Protein 3NAR (pdb70)

CATH classification: 1.10.10.60

B-factor: mean 32.6, std 14.64, range [8.31, 108.7]

InterPro domains:
  IPR001356 Homeodomain [PF00046] (299-339)
  IPR001356 Homeodomain [PF00046] (468-520)
  IPR001356 Homeodomain [PF00046] (576-620)
  IPR001356 Homeodomain [PF00046] (668-717)
  IPR001356 Homeodomain [PS50071] (299-342)
  IPR001356 Homeodomain [PS50071] (468-522)
  IPR001356 Homeodomain [PS50071] (576-626)
  IPR001356 Homeodomain [PS50071] (668-718)
  IPR001356 Homeodomain [SM00389] (284-346)
  IPR001356 Homeodomain [SM00389] (464-526)
  IPR001356 Homeodomain [SM00389] (569-630)
  IPR001356 Homeodomain [SM00389] (660-722)
  IPR001356 Homeodomain [SM00389] (777-832)
  IPR001356 Homeodomain [cd00086] (299-343)
  IPR001356 Homeodomain [cd00086] (468-523)
  IPR001356 Homeodomain [c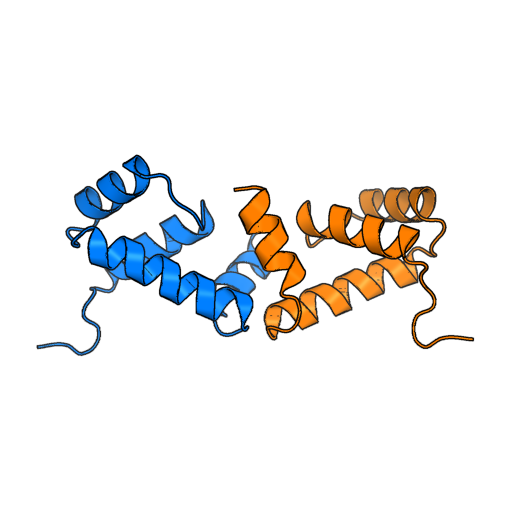d00086] (575-616)
  IPR001356 Homeodomain [cd00086] (665-717)
  IPR001356 Homeodomain [cd00086] (782-825)
  IPR009057 Homedomain-like superfamily [SSF46689] (298-350)
  IPR009057 Homedomain-like superfamily [SSF46689] (466-533)

Organism: Homo sapiens (NCBI:txid9606)

Secondary structure (DSSP, 8-state):
--SSSS-HHHHHHHHHHHHH-SS--HHHHHHHHHH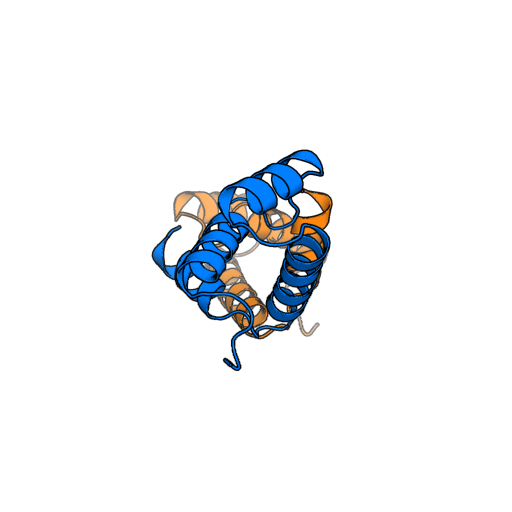H---HHHHHHHHHHHHHHHTTT--HHHHHHHHHH-/--S--S-HHHHHHHHHHHHH-SS--HHHHHHHHHHH---HHHHHHHHHHHHHHHHTT--HHHHHHHHHT-

Sequence (140 aa):
GKICKKTPEQLHMLKSAFVRTQWPSPEEYDKLAKESGLARTDIVSWFGDTRYAWKNGNLKWYYYYQSANSGKICKKTPEQLHMLKSAFVRTQWPSPEEYDKLAKESGLARTDIVSWFGDTRYAWKNGNLKWYYYYQSANS

Foldseek 3Di:
DDPPPADPVLVVLLVVVCLVDLDDDPVRLVVSCVVRVDDSVVSVVVSVVQVVCVVVVNNVVNVVVVVPPD/DDPDPADPVLVVLLLVVCLVDLDDDPVVLVVSCVVRVDDSVVSVVVSVVQVVCVVVVNNVVSVVVVVVVD

Structure (mmCIF, N/CA/C/O backbone):
data_3NAR
#
_entry.id   3NAR
#
_cell.length_a   64.900
_cell.length_b   48.800
_cell.length_c   49.320
_cell.angle_alpha   90.00
_cell.angle_beta   104.02
_cell.angle_gamma   90.00
#
_symmetry.space_group_name_H-M   'C 1 2 1'
#
loop_
_entity.id
_entity.type
_entity.pdbx_description
1 polymer 'Zinc fingers and homeoboxes protein 1'
2 non-polymer 'SULFATE ION'
3 water water
#
loop_
_atom_site.group_PDB
_atom_site.id
_atom_site.type_symbol
_atom_site.label_atom_id
_atom_site.label_alt_id
_atom_site.label_comp_id
_atom_site.label_asym_id
_atom_site.label_entity_id
_atom_site.label_seq_id
_atom_site.pdbx_PDB_ins_code
_atom_site.Cartn_x
_atom_site.Cartn_y
_atom_site.Cartn_z
_atom_site.occupancy
_atom_site.B_iso_or_equiv
_atom_site.auth_seq_id
_atom_site.auth_comp_id
_atom_site.auth_asym_id
_atom_site.auth_atom_id
_atom_site.pdbx_PDB_model_num
ATOM 1 N N . GLY A 1 27 ? 19.631 -12.385 34.681 1.00 66.07 662 GLY A N 1
ATOM 2 C CA . GLY A 1 27 ? 19.200 -13.728 34.197 1.00 68.50 662 GLY A CA 1
ATOM 3 C C . GLY A 1 27 ? 17.694 -13.817 34.009 1.00 69.99 662 GLY A C 1
ATOM 4 O O . GLY A 1 27 ? 16.997 -14.399 34.840 1.00 70.42 662 GLY A O 1
ATOM 5 N N . LYS A 1 28 ? 17.199 -13.245 32.908 1.00 66.05 663 LYS A N 1
ATOM 6 C CA . LYS A 1 28 ? 15.763 -13.230 32.593 1.00 64.48 663 LYS A CA 1
ATOM 7 C C . LYS A 1 28 ? 15.511 -13.651 31.145 1.00 58.06 663 LYS A C 1
ATOM 8 O O . LYS A 1 28 ? 16.359 -13.443 30.276 1.00 57.41 663 LYS A O 1
ATOM 14 N N . ILE A 1 29 ? 14.340 -14.238 30.894 1.00 57.55 664 ILE A N 1
ATOM 15 C CA . ILE A 1 29 ? 13.927 -14.600 29.531 1.00 56.92 664 ILE A CA 1
ATOM 16 C C . ILE A 1 29 ? 13.613 -13.356 28.721 1.00 53.03 664 ILE A C 1
ATOM 17 O O . ILE A 1 29 ? 14.130 -13.183 27.620 1.00 52.99 664 ILE A O 1
ATOM 22 N N . CYS A 1 30 ? 12.753 -12.501 29.269 1.00 56.14 665 CYS A N 1
ATOM 23 C CA . CYS A 1 30 ? 12.355 -11.267 28.593 1.00 60.64 665 CYS A CA 1
ATOM 24 C C . CYS A 1 30 ? 13.524 -10.271 28.607 1.00 56.10 665 CYS A C 1
ATOM 25 O O . CYS A 1 30 ? 13.660 -9.471 29.531 1.00 51.32 665 CYS A O 1
ATOM 28 N N . LYS A 1 31 ? 14.378 -10.357 27.586 1.00 54.17 666 LYS A N 1
ATOM 29 C CA . LYS A 1 31 ? 15.551 -9.476 27.444 1.00 54.56 666 LYS A CA 1
ATOM 30 C C . LYS A 1 31 ? 15.274 -8.018 27.834 1.00 52.64 666 LYS A C 1
ATOM 31 O O . LYS A 1 31 ? 16.066 -7.405 28.556 1.00 46.45 666 LYS A O 1
ATOM 37 N N . LYS A 1 32 ? 14.150 -7.480 27.360 1.00 45.59 667 LYS A N 1
ATOM 38 C CA . LYS A 1 32 ? 13.748 -6.099 27.654 1.00 43.65 667 LYS A CA 1
ATOM 39 C C . LYS A 1 32 ? 12.876 -6.046 28.914 1.00 38.48 667 LYS A C 1
ATOM 40 O O . LYS A 1 32 ? 12.046 -6.927 29.129 1.00 37.61 667 LYS A O 1
ATOM 46 N N . THR A 1 33 ? 13.059 -5.007 29.734 1.00 36.05 668 THR A N 1
ATOM 47 C CA . THR A 1 33 ? 12.278 -4.839 30.971 1.00 32.46 668 THR A CA 1
ATOM 48 C C . THR A 1 33 ? 10.825 -4.422 30.673 1.00 29.01 668 THR A C 1
ATOM 49 O O . THR A 1 33 ? 10.543 -3.874 29.615 1.00 25.59 668 THR A O 1
ATOM 53 N N . PRO A 1 34 ? 9.898 -4.673 31.614 1.00 30.88 669 PRO A N 1
ATOM 54 C CA . PRO A 1 34 ? 8.507 -4.225 31.451 1.00 30.45 669 PRO A CA 1
ATOM 55 C C . PRO A 1 34 ? 8.373 -2.746 31.077 1.00 29.66 669 PRO A C 1
ATOM 56 O O . PRO A 1 34 ? 7.579 -2.397 30.201 1.00 28.73 669 PRO A O 1
ATOM 60 N N . GLU A 1 35 ? 9.154 -1.896 31.734 1.00 26.94 670 GLU A N 1
ATOM 61 C CA . GLU A 1 35 ? 9.127 -0.464 31.465 1.00 26.23 670 GLU A CA 1
ATOM 62 C C . GLU A 1 35 ? 9.649 -0.161 30.061 1.00 26.12 670 GLU A C 1
ATOM 63 O O . GLU A 1 35 ? 9.095 0.682 29.355 1.00 22.44 670 GLU A O 1
ATOM 69 N N . GLN A 1 36 ? 10.717 -0.848 29.666 1.00 30.20 671 GLN A N 1
ATOM 70 C CA . GLN A 1 36 ? 11.244 -0.717 28.313 1.00 31.53 671 GLN A CA 1
ATOM 71 C C . GLN A 1 36 ? 10.206 -1.168 27.294 1.00 31.27 671 GLN A C 1
ATOM 72 O O . GLN A 1 36 ? 9.955 -0.475 26.319 1.00 30.64 671 GLN A O 1
ATOM 78 N N . LEU A 1 37 ? 9.584 -2.316 27.549 1.00 35.06 672 LEU A N 1
ATOM 79 C CA . LEU A 1 37 ? 8.583 -2.875 26.641 1.00 32.85 672 LEU A CA 1
ATOM 80 C C . LEU A 1 37 ? 7.379 -1.941 26.539 1.00 30.26 672 LEU A C 1
ATOM 81 O O . LEU A 1 37 ? 6.899 -1.642 25.451 1.00 30.49 672 LEU A O 1
ATOM 86 N N . HIS A 1 38 ? 6.913 -1.460 27.681 1.00 32.07 673 HIS A N 1
ATOM 87 C CA . HIS A 1 38 ? 5.781 -0.547 27.718 1.00 33.69 673 HIS A CA 1
ATOM 88 C C . HIS A 1 38 ? 6.036 0.739 26.912 1.00 33.70 673 HIS A C 1
ATOM 89 O O . HIS A 1 38 ? 5.103 1.332 26.358 1.00 33.36 673 HIS A O 1
ATOM 96 N N . MET A 1 39 ? 7.293 1.162 26.845 1.00 29.99 674 MET A N 1
ATOM 97 C CA . MET A 1 39 ? 7.660 2.333 26.058 1.00 29.89 674 MET A CA 1
ATOM 98 C C . MET A 1 39 ? 7.563 2.057 24.548 1.00 30.42 674 MET A C 1
ATOM 99 O O . MET A 1 39 ? 7.020 2.872 23.787 1.00 30.04 674 MET A O 1
ATOM 104 N N . LEU A 1 40 ? 8.086 0.909 24.127 1.00 24.57 675 LEU A N 1
ATOM 105 C CA . LEU A 1 40 ? 8.040 0.503 22.726 1.00 24.14 675 LEU A CA 1
ATOM 106 C C . LEU A 1 40 ? 6.601 0.365 22.222 1.00 21.51 675 LEU A C 1
ATOM 107 O O . LEU A 1 40 ? 6.300 0.749 21.103 1.00 29.13 675 LEU A O 1
ATOM 112 N N . LYS A 1 41 ? 5.720 -0.182 23.051 1.00 24.37 676 LYS A N 1
ATOM 113 C CA . LYS A 1 41 ? 4.313 -0.326 22.686 1.00 27.36 676 LYS A CA 1
ATOM 114 C C . LYS A 1 41 ? 3.639 1.034 22.507 1.00 30.21 676 LYS A C 1
ATOM 115 O O . LYS A 1 41 ? 2.851 1.224 21.579 1.00 31.66 676 LYS A O 1
ATOM 121 N N . SER A 1 42 ? 3.946 1.968 23.405 1.00 33.80 677 SER A N 1
ATOM 122 C CA . SER A 1 42 ? 3.424 3.329 23.319 1.00 36.53 677 SER A CA 1
ATOM 123 C C . SER A 1 42 ? 4.009 4.071 22.128 1.00 36.12 677 SER A C 1
ATOM 124 O O . SER A 1 42 ? 3.346 4.915 21.535 1.00 45.02 677 SER A O 1
ATOM 127 N N . ALA A 1 43 ? 5.255 3.768 21.786 1.00 29.18 678 ALA A N 1
ATOM 128 C CA . ALA A 1 43 ? 5.861 4.333 20.594 1.00 30.12 678 ALA A CA 1
ATOM 129 C C . ALA A 1 43 ? 5.220 3.730 19.337 1.00 29.51 678 ALA A C 1
ATOM 130 O O . ALA A 1 43 ? 4.940 4.449 18.367 1.00 25.87 678 ALA A O 1
ATOM 132 N N . PHE A 1 44 ? 4.972 2.420 19.366 1.00 23.73 679 PHE A N 1
ATOM 133 C CA . PHE A 1 44 ? 4.375 1.723 18.225 1.00 25.44 679 PHE A CA 1
ATOM 134 C C . PHE A 1 44 ? 3.017 2.282 17.819 1.00 28.37 679 PHE A C 1
ATOM 135 O O . PHE A 1 44 ? 2.716 2.374 16.628 1.00 33.49 679 PHE A O 1
ATOM 143 N N . VAL A 1 45 ? 2.200 2.640 18.804 1.00 32.29 680 VAL A N 1
ATOM 144 C CA . VAL A 1 45 ? 0.832 3.093 18.541 1.00 34.63 680 VAL A CA 1
ATOM 145 C C . VAL A 1 45 ? 0.772 4.468 17.873 1.00 36.79 680 VAL A C 1
ATOM 146 O O . VAL A 1 45 ? -0.180 4.759 17.147 1.00 40.06 680 VAL A O 1
ATOM 150 N N . ARG A 1 46 ? 1.776 5.304 18.121 1.00 34.65 681 ARG A N 1
ATOM 151 C CA . ARG A 1 46 ? 1.865 6.614 17.471 1.00 41.01 681 ARG A CA 1
ATOM 152 C C . ARG A 1 46 ? 2.353 6.496 16.034 1.00 36.55 681 ARG A C 1
ATOM 153 O O . ARG A 1 46 ? 1.774 7.096 15.130 1.00 41.07 681 ARG A O 1
ATOM 161 N N . THR A 1 47 ? 3.435 5.742 15.842 1.00 36.59 682 THR A N 1
ATOM 162 C CA . THR A 1 47 ? 3.961 5.438 14.509 1.00 32.65 682 THR A CA 1
ATOM 163 C C . THR A 1 47 ? 4.546 4.033 14.486 1.00 24.79 682 THR A C 1
ATOM 164 O O . THR A 1 47 ? 5.261 3.640 15.408 1.00 19.72 682 THR A O 1
ATOM 168 N N . GLN A 1 48 ? 4.235 3.286 13.428 1.00 24.00 683 GLN A N 1
ATOM 169 C CA . GLN A 1 48 ? 4.759 1.929 13.250 1.00 22.54 683 GLN A CA 1
ATOM 170 C C . GLN A 1 48 ? 6.005 1.924 12.370 1.00 20.64 683 GLN A C 1
ATOM 171 O O . GLN A 1 48 ? 6.690 0.915 12.289 1.00 22.36 683 GLN A O 1
ATOM 177 N N . TRP A 1 49 ? 6.315 3.060 11.747 1.00 24.98 684 TRP A N 1
ATOM 178 C CA . TRP A 1 49 ? 7.561 3.237 11.000 1.00 20.96 684 TRP A CA 1
ATOM 179 C C . TRP A 1 49 ? 8.290 4.495 11.469 1.00 22.48 684 TRP A C 1
ATOM 180 O O . TRP A 1 49 ? 8.263 5.526 10.780 1.00 27.12 684 TRP A O 1
ATOM 191 N N . PRO A 1 50 ? 8.946 4.420 12.641 1.00 19.57 685 PRO A N 1
ATOM 192 C CA . PRO A 1 50 ? 9.643 5.575 13.212 1.00 21.30 685 PRO A CA 1
ATOM 193 C C . PRO A 1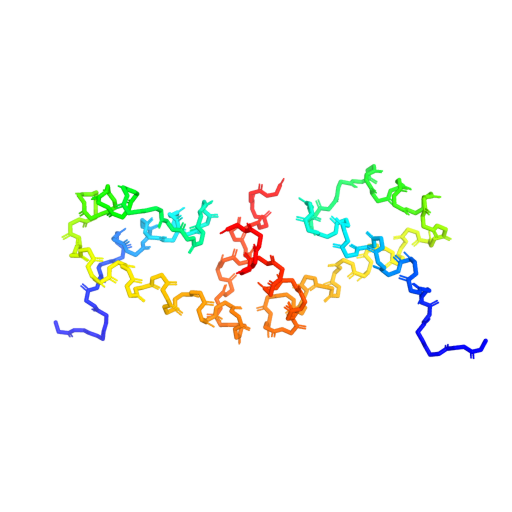 50 ? 10.743 6.117 12.313 1.00 21.96 685 PRO A C 1
ATOM 194 O O . PRO A 1 50 ? 11.409 5.352 11.617 1.00 20.72 685 PRO A O 1
ATOM 198 N N . SER A 1 51 ? 10.939 7.431 12.348 1.00 26.75 686 SER A N 1
ATOM 199 C CA . SER A 1 51 ? 11.996 8.069 11.572 1.00 26.75 686 SER A CA 1
ATOM 200 C C . SER A 1 51 ? 13.363 7.724 12.159 1.00 31.30 686 SER A C 1
ATOM 201 O O . SER A 1 51 ? 13.454 7.319 13.325 1.00 34.33 686 SER A O 1
ATOM 204 N N . PRO A 1 52 ? 14.434 7.885 11.360 1.00 32.35 687 PRO A N 1
ATOM 205 C CA . PRO A 1 52 ? 15.794 7.695 11.873 1.00 33.71 687 PRO A CA 1
ATOM 206 C C . PRO A 1 52 ? 16.063 8.388 13.212 1.00 31.75 687 PRO A C 1
ATOM 207 O O . PRO A 1 52 ? 16.682 7.795 14.091 1.00 35.71 687 PRO A O 1
ATOM 211 N N . GLU A 1 53 ? 15.590 9.622 13.363 1.00 34.71 688 GLU A N 1
ATOM 212 C CA . GLU A 1 53 ? 15.768 10.377 14.606 1.00 36.70 688 GLU A CA 1
ATOM 213 C C . GLU A 1 53 ? 14.912 9.845 15.760 1.00 33.32 688 GLU A C 1
ATOM 214 O O . GLU A 1 53 ? 15.347 9.858 16.911 1.00 36.18 688 GLU A O 1
ATOM 220 N N . GLU A 1 54 ? 13.700 9.390 15.451 1.00 32.17 689 GLU A N 1
ATOM 221 C CA . GLU A 1 54 ? 12.795 8.836 16.460 1.00 28.12 689 GLU A CA 1
ATOM 222 C C . GLU A 1 54 ? 13.338 7.556 17.076 1.00 26.29 689 GLU A C 1
ATOM 223 O O . GLU A 1 54 ? 13.115 7.293 18.259 1.00 27.83 689 GLU A O 1
ATOM 229 N N . TYR A 1 55 ? 14.061 6.766 16.287 1.00 29.72 690 TYR A N 1
ATOM 230 C CA . TYR A 1 55 ? 14.735 5.575 16.814 1.00 25.85 690 TYR A CA 1
ATOM 231 C C . TYR A 1 55 ? 15.850 5.964 17.782 1.00 32.45 690 TYR A C 1
ATOM 232 O O . TYR A 1 55 ? 16.018 5.317 18.821 1.00 33.44 690 TYR A O 1
ATOM 241 N N . ASP A 1 56 ? 16.610 7.009 17.439 1.00 30.12 691 ASP A N 1
ATOM 242 C CA . ASP A 1 56 ? 17.658 7.515 18.329 1.00 33.30 691 ASP A CA 1
ATOM 243 C C . ASP A 1 56 ? 17.057 7.918 19.682 1.00 33.98 691 ASP A C 1
ATOM 244 O O . ASP A 1 56 ? 17.583 7.549 20.732 1.00 26.51 691 ASP A O 1
ATOM 249 N N . LYS A 1 57 ? 15.951 8.662 19.645 1.00 37.57 692 LYS A N 1
ATOM 250 C CA . LYS A 1 57 ? 15.280 9.120 20.861 1.00 43.02 692 LYS A CA 1
ATOM 251 C C . LYS A 1 57 ? 14.793 7.944 21.709 1.00 41.14 692 LYS A C 1
ATOM 252 O O . LYS A 1 57 ? 14.971 7.934 22.930 1.00 38.90 692 LYS A O 1
ATOM 258 N N . LEU A 1 58 ? 14.172 6.962 21.061 1.00 41.92 693 LEU A N 1
ATOM 259 C CA . LEU A 1 58 ? 13.678 5.777 21.767 1.00 32.94 693 LEU A CA 1
ATOM 260 C C . LEU A 1 58 ? 14.815 5.022 22.443 1.00 32.74 693 LEU A C 1
ATOM 261 O O . LEU A 1 58 ? 14.668 4.574 23.579 1.00 35.85 693 LEU A O 1
ATOM 266 N N . ALA A 1 59 ? 15.947 4.893 21.752 1.00 35.99 694 ALA A N 1
ATOM 267 C CA . ALA A 1 59 ? 17.155 4.309 22.348 1.00 35.81 694 ALA A CA 1
ATOM 268 C C . ALA A 1 59 ? 17.575 5.091 23.590 1.00 37.03 694 ALA A C 1
ATOM 269 O O . ALA A 1 59 ? 17.784 4.514 24.661 1.00 44.60 694 ALA A O 1
ATOM 271 N N . LYS A 1 60 ? 17.680 6.408 23.432 1.00 38.03 695 LYS A N 1
ATOM 272 C CA . LYS A 1 60 ? 18.104 7.304 24.505 1.00 42.74 695 LYS A CA 1
ATOM 273 C C . LYS A 1 60 ? 17.210 7.200 25.747 1.00 45.46 695 LYS A C 1
ATOM 274 O O . LYS A 1 60 ? 17.713 7.161 26.865 1.00 46.51 695 LYS A O 1
ATOM 280 N N . GLU A 1 61 ? 15.892 7.155 25.541 1.00 44.62 696 GLU A N 1
ATOM 281 C CA . GLU A 1 61 ? 14.925 7.136 26.648 1.00 47.40 696 GLU A CA 1
ATOM 282 C C . GLU A 1 61 ? 14.660 5.745 27.220 1.00 51.57 696 GLU A C 1
ATOM 283 O O . GLU A 1 61 ? 14.214 5.626 28.365 1.00 39.23 696 GLU A O 1
ATOM 289 N N . SER A 1 62 ? 14.907 4.702 26.427 1.00 50.01 697 SER A N 1
ATOM 290 C CA . SER A 1 62 ? 14.698 3.325 26.883 1.00 42.54 697 SER A CA 1
ATOM 291 C C . SER A 1 62 ? 15.956 2.734 27.506 1.00 41.68 697 SER A C 1
ATOM 292 O O . SER A 1 62 ? 15.869 1.894 28.398 1.00 48.33 697 SER A O 1
ATOM 295 N N . GLY A 1 63 ? 17.119 3.161 27.022 1.00 38.22 698 GLY A N 1
ATOM 296 C CA . GLY A 1 63 ? 18.389 2.559 27.417 1.00 39.55 698 GLY A CA 1
ATOM 297 C C . GLY A 1 63 ? 18.788 1.369 26.556 1.00 38.16 698 GLY A C 1
ATOM 298 O O . GLY A 1 63 ? 19.869 0.802 26.736 1.00 41.95 698 GLY A O 1
ATOM 299 N N . LEU A 1 64 ? 17.920 0.993 25.620 1.00 35.73 699 LEU A N 1
ATOM 300 C CA . LEU A 1 64 ? 18.172 -0.126 24.722 1.00 32.48 699 LEU A CA 1
ATOM 301 C C . LEU A 1 64 ? 19.035 0.317 23.547 1.00 33.90 699 LEU A C 1
ATOM 302 O O . LEU A 1 64 ? 19.068 1.497 23.196 1.00 32.86 699 LEU A O 1
ATOM 307 N N . ALA A 1 65 ? 19.717 -0.644 22.935 1.00 34.63 700 ALA A N 1
ATOM 308 C CA . ALA A 1 65 ? 20.489 -0.393 21.730 1.00 33.41 700 ALA A CA 1
ATOM 309 C C . ALA A 1 65 ? 19.542 -0.182 20.551 1.00 35.42 700 ALA A C 1
ATOM 310 O O . ALA A 1 65 ? 18.497 -0.837 20.452 1.00 31.09 700 ALA A O 1
ATOM 312 N N . ARG A 1 66 ? 19.924 0.736 19.664 1.00 33.08 701 ARG A N 1
ATOM 313 C CA . ARG A 1 66 ? 19.107 1.121 18.517 1.00 29.27 701 ARG A CA 1
ATOM 314 C C . ARG A 1 66 ? 18.770 -0.061 17.600 1.00 28.78 701 ARG A C 1
ATOM 315 O O . ARG A 1 66 ? 17.647 -0.173 17.103 1.00 26.63 701 ARG A O 1
ATOM 323 N N . THR A 1 67 ? 19.745 -0.935 17.373 1.00 29.51 702 THR A N 1
ATOM 324 C CA . THR A 1 67 ? 19.555 -2.074 16.476 1.00 25.98 702 THR A CA 1
ATOM 325 C C . THR A 1 67 ? 18.503 -3.045 17.003 1.00 24.67 702 THR A C 1
ATOM 326 O O . THR A 1 67 ? 17.886 -3.770 16.215 1.00 22.27 702 THR A O 1
ATOM 330 N N . ASP A 1 68 ? 18.308 -3.069 18.325 1.00 24.09 703 ASP A N 1
ATOM 331 C CA . ASP A 1 68 ? 17.256 -3.883 18.936 1.00 24.71 703 ASP A CA 1
ATOM 332 C C . ASP A 1 68 ? 15.888 -3.207 18.808 1.00 23.04 703 ASP A C 1
ATOM 333 O O . ASP A 1 68 ? 14.888 -3.878 18.587 1.00 23.85 703 ASP A O 1
ATOM 338 N N . ILE A 1 69 ? 15.846 -1.883 18.942 1.00 23.16 704 ILE A N 1
ATOM 339 C CA . ILE A 1 69 ? 14.601 -1.136 18.756 1.00 21.26 704 ILE A CA 1
ATOM 340 C C . ILE A 1 69 ? 14.120 -1.319 17.319 1.00 22.59 704 ILE A C 1
ATOM 341 O O . ILE A 1 69 ? 12.956 -1.637 17.094 1.00 21.26 704 ILE A O 1
ATOM 346 N N . VAL A 1 70 ? 15.024 -1.124 16.355 1.00 22.14 705 VAL A N 1
ATOM 347 C CA . VAL A 1 70 ? 14.709 -1.322 14.938 1.00 24.01 705 VAL A CA 1
ATOM 348 C C . VAL A 1 70 ? 14.221 -2.759 14.654 1.00 24.62 705 VAL A C 1
ATOM 349 O O . VAL A 1 70 ? 13.243 -2.954 13.924 1.00 26.04 705 VAL A O 1
ATOM 353 N N . SER A 1 71 ? 14.894 -3.751 15.232 1.00 22.81 706 SER A N 1
ATOM 354 C CA . SER A 1 71 ? 14.486 -5.156 15.088 1.00 25.24 706 SER A CA 1
ATOM 355 C C . SER A 1 71 ? 13.132 -5.450 15.733 1.00 25.64 706 SER A C 1
ATOM 356 O O . SER A 1 71 ? 12.349 -6.233 15.205 1.00 29.74 706 SER A O 1
ATOM 359 N N . TRP A 1 72 ? 12.874 -4.840 16.886 1.00 21.41 707 TRP A N 1
ATOM 360 C CA . TRP A 1 72 ? 11.625 -5.047 17.594 1.00 19.21 707 TRP A CA 1
ATOM 361 C C . TRP A 1 72 ? 10.437 -4.490 16.814 1.00 19.58 707 TRP A C 1
ATOM 362 O O . TRP A 1 72 ? 9.358 -5.070 16.845 1.00 18.97 707 TRP A O 1
ATOM 373 N N . PHE A 1 73 ? 10.628 -3.355 16.143 1.00 19.35 708 PHE A N 1
ATOM 374 C CA . PHE A 1 73 ? 9.579 -2.783 15.298 1.00 17.97 708 PHE A CA 1
ATOM 375 C C . PHE A 1 73 ? 9.302 -3.657 14.081 1.00 20.14 708 PHE A C 1
ATOM 376 O O . PHE A 1 73 ? 8.174 -3.707 13.602 1.00 24.71 708 PHE A O 1
ATOM 384 N N . GLY A 1 74 ? 10.329 -4.346 13.590 1.00 21.61 709 GLY A N 1
ATOM 385 C CA . GLY A 1 74 ? 10.168 -5.277 12.481 1.00 19.59 709 GLY A CA 1
ATOM 386 C C . GLY A 1 74 ? 9.389 -6.499 12.906 1.00 17.24 709 GLY A C 1
ATOM 387 O O . GLY A 1 74 ? 8.452 -6.913 12.228 1.00 22.81 709 GLY A O 1
ATOM 388 N N . ASP A 1 75 ? 9.786 -7.077 14.035 1.00 19.08 710 ASP A N 1
ATOM 389 C CA . ASP A 1 75 ? 9.071 -8.204 14.638 1.00 19.79 710 ASP A CA 1
ATOM 390 C C . ASP A 1 75 ? 7.607 -7.858 14.902 1.00 20.54 710 ASP A C 1
ATOM 391 O O . ASP A 1 75 ? 6.711 -8.643 14.600 1.00 17.93 710 ASP A O 1
ATOM 396 N N . THR A 1 76 ? 7.378 -6.672 15.464 1.00 20.10 711 THR A N 1
ATOM 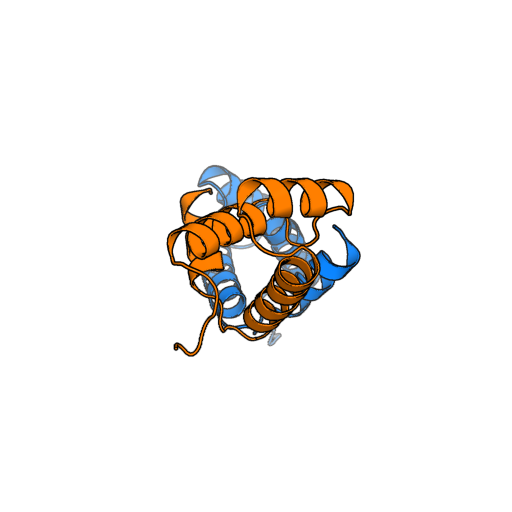397 C CA . THR A 1 76 ? 6.038 -6.228 15.819 1.00 22.03 711 THR A CA 1
ATOM 398 C C . THR A 1 76 ? 5.172 -6.040 14.568 1.00 19.40 711 THR A C 1
ATOM 399 O O . THR A 1 76 ? 4.063 -6.570 14.493 1.00 22.78 711 THR A O 1
ATOM 403 N N . ARG A 1 77 ? 5.689 -5.318 13.581 1.00 15.78 712 ARG A N 1
ATOM 404 C CA . ARG A 1 77 ? 5.000 -5.179 12.291 1.00 15.43 712 ARG A CA 1
ATOM 405 C C . ARG A 1 77 ? 4.706 -6.525 11.604 1.00 18.61 712 ARG A C 1
ATOM 406 O O . ARG A 1 77 ? 3.640 -6.704 11.003 1.00 21.39 712 ARG A O 1
ATOM 414 N N . TYR A 1 78 ? 5.639 -7.468 11.696 1.00 16.76 713 TYR A N 1
ATOM 415 C CA . TYR A 1 78 ? 5.411 -8.804 11.149 1.00 16.28 713 TYR A CA 1
ATOM 416 C C . TYR A 1 78 ? 4.229 -9.520 11.837 1.00 18.39 713 TYR A C 1
ATOM 417 O O . TYR A 1 78 ? 3.360 -10.083 11.162 1.00 15.69 713 TYR A O 1
ATOM 426 N N . ALA A 1 79 ? 4.197 -9.503 13.170 1.00 15.94 714 ALA A N 1
ATOM 427 C CA . ALA A 1 79 ? 3.056 -10.065 13.910 1.00 18.44 714 ALA A CA 1
ATOM 428 C C . ALA A 1 79 ? 1.786 -9.302 13.563 1.00 18.59 714 ALA A C 1
ATOM 429 O O . ALA A 1 79 ? 0.725 -9.896 13.351 1.00 22.09 714 ALA A O 1
ATOM 431 N N . TRP A 1 80 ? 1.920 -7.983 13.490 1.00 17.93 715 TRP A N 1
ATOM 432 C CA . TRP A 1 80 ? 0.798 -7.072 13.250 1.00 22.96 715 TRP A CA 1
ATOM 433 C C . TRP A 1 80 ? 0.000 -7.401 11.984 1.00 22.02 715 TRP A C 1
ATOM 434 O O . TRP A 1 80 ? -1.224 -7.377 12.007 1.00 21.75 715 TRP A O 1
ATOM 445 N N . LYS A 1 81 ? 0.697 -7.722 10.894 1.00 21.04 716 LYS A N 1
ATOM 446 C CA . LYS A 1 81 ? 0.039 -8.046 9.629 1.00 17.98 716 LYS A CA 1
ATOM 447 C C . LYS A 1 81 ? -0.409 -9.503 9.539 1.00 20.76 716 LYS A C 1
ATOM 448 O O . LYS A 1 81 ? -1.076 -9.882 8.574 1.00 23.18 716 LYS A O 1
ATOM 454 N N . ASN A 1 82 ? -0.066 -10.311 10.542 1.00 17.94 717 ASN A N 1
ATOM 455 C CA . ASN A 1 82 ? -0.448 -11.717 10.562 1.00 18.70 717 ASN A CA 1
ATOM 456 C C . ASN A 1 82 ? -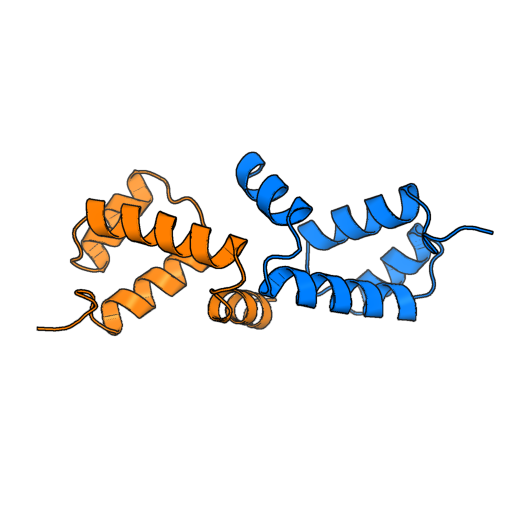1.407 -12.085 11.699 1.00 21.58 717 ASN A C 1
ATOM 457 O O . ASN A 1 82 ? -1.561 -13.263 12.028 1.00 31.48 717 ASN A O 1
ATOM 462 N N . GLY A 1 83 ? -2.056 -11.086 12.289 1.00 20.47 718 GLY A N 1
ATOM 463 C CA . GLY A 1 83 ? -3.040 -11.320 13.344 1.00 23.13 718 GLY A CA 1
ATOM 464 C C . GLY A 1 83 ? -2.494 -11.719 14.706 1.00 25.16 718 GLY A C 1
ATOM 465 O O . GLY A 1 83 ? -3.261 -12.165 15.557 1.00 28.87 718 GLY A O 1
ATOM 466 N N . ASN A 1 84 ? -1.187 -11.560 14.928 1.00 28.64 719 ASN A N 1
ATOM 467 C CA . ASN A 1 84 ? -0.557 -11.968 16.195 1.00 28.21 719 ASN A CA 1
ATOM 468 C C . ASN A 1 84 ? -0.210 -10.800 17.114 1.00 27.92 719 ASN A C 1
ATOM 469 O O . ASN A 1 84 ? 0.603 -10.949 18.028 1.00 37.40 719 ASN A O 1
ATOM 474 N N . LEU A 1 85 ? -0.819 -9.642 16.877 1.00 28.85 720 LEU A N 1
ATOM 475 C CA . LEU A 1 85 ? -0.551 -8.455 17.683 1.00 29.93 720 LEU A CA 1
ATOM 476 C C . LEU A 1 85 ? -1.861 -7.999 18.310 1.00 34.29 720 LEU A C 1
ATOM 477 O O . LEU A 1 85 ? -2.354 -6.895 18.049 1.00 37.14 720 LEU A O 1
ATOM 482 N N . LYS A 1 86 ? -2.414 -8.867 19.153 1.00 37.39 721 LYS A N 1
ATOM 483 C CA . LYS A 1 86 ? -3.719 -8.629 19.771 1.00 39.66 721 LYS A CA 1
ATOM 484 C C . LYS A 1 86 ? -3.744 -7.360 20.616 1.00 33.14 721 LYS A C 1
ATOM 485 O O . LYS A 1 86 ? -4.731 -6.631 20.601 1.00 38.50 721 LYS A O 1
ATOM 491 N N . TRP A 1 87 ? -2.661 -7.097 21.345 1.00 32.61 722 TRP A N 1
ATOM 492 C CA . TRP A 1 87 ? -2.613 -5.940 22.241 1.00 32.94 722 TRP A CA 1
ATOM 493 C C . TRP A 1 87 ? -2.872 -4.632 21.508 1.00 32.05 722 TRP A C 1
ATOM 494 O O . TRP A 1 87 ? -3.448 -3.707 22.076 1.00 37.11 722 TRP A O 1
ATOM 505 N N . TYR A 1 88 ? -2.462 -4.563 20.246 1.00 35.32 723 TYR A N 1
ATOM 506 C CA . TYR A 1 88 ? -2.721 -3.384 19.427 1.00 35.33 723 TYR A CA 1
ATOM 507 C C . TYR A 1 88 ? -4.177 -3.319 18.951 1.00 40.59 723 TYR A C 1
ATOM 508 O O . TYR A 1 88 ? -4.838 -2.297 19.142 1.00 43.60 723 TYR A O 1
ATOM 517 N N . TYR A 1 89 ? -4.681 -4.403 18.354 1.00 42.66 724 TYR A N 1
ATOM 518 C CA . TYR A 1 89 ? -6.069 -4.427 17.851 1.00 42.41 724 TYR A CA 1
ATOM 519 C C . TYR A 1 89 ? -7.036 -4.047 18.959 1.00 45.12 724 TYR A C 1
ATOM 520 O O . TYR A 1 89 ? -7.925 -3.220 18.759 1.00 56.66 724 TYR A O 1
ATOM 529 N N . TYR A 1 90 ? -6.859 -4.662 20.125 1.00 43.08 725 TYR A N 1
ATOM 530 C CA . TYR A 1 90 ? -7.710 -4.387 21.276 1.00 48.46 725 TYR A CA 1
ATOM 531 C C . TYR A 1 90 ? -7.614 -2.934 21.747 1.00 46.73 725 TYR A C 1
ATOM 532 O O . TYR A 1 90 ? -8.612 -2.355 22.178 1.00 54.75 725 TYR A O 1
ATOM 541 N N . TYR A 1 91 ? -6.414 -2.361 21.672 1.00 43.09 726 TYR A N 1
ATOM 542 C CA . TYR A 1 91 ? -6.209 -0.940 21.940 1.00 41.33 726 TYR A CA 1
ATOM 543 C C . TYR A 1 91 ? -7.000 -0.062 20.962 1.00 48.07 726 TYR A C 1
ATOM 544 O O . TYR A 1 91 ? -7.542 0.967 21.361 1.00 52.29 726 TYR A O 1
ATOM 553 N N . GLN A 1 92 ? -7.055 -0.457 19.689 1.00 51.62 727 GLN A N 1
ATOM 554 C CA . G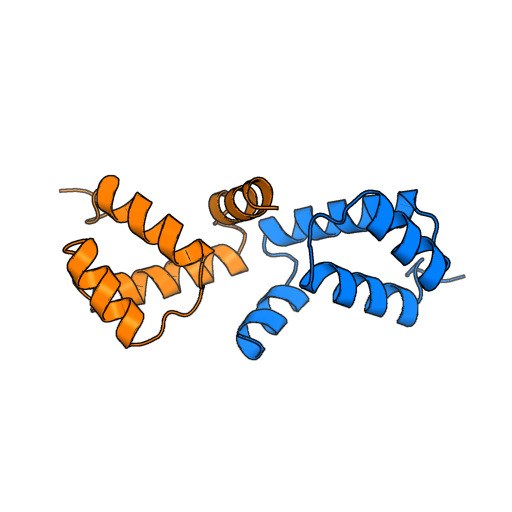LN A 1 92 ? -7.798 0.305 18.674 1.00 54.97 727 GLN A CA 1
ATOM 555 C C . GLN A 1 92 ? -9.316 0.184 18.835 1.00 60.73 727 GLN A C 1
ATOM 556 O O . GLN A 1 92 ? -10.049 1.149 18.600 1.00 68.09 727 GLN A O 1
ATOM 562 N N . SER A 1 93 ? -9.782 -0.999 19.232 1.00 59.32 728 SER A N 1
ATOM 563 C CA . SER A 1 93 ? -11.213 -1.231 19.456 1.00 67.02 728 SER A CA 1
ATOM 564 C C . SER A 1 93 ? -11.737 -0.609 20.758 1.00 68.07 728 SER A C 1
ATOM 565 O O . SER A 1 93 ? -12.932 -0.692 21.045 1.00 78.32 728 SER A O 1
ATOM 568 N N . ALA A 1 94 ? -10.845 -0.005 21.542 1.00 67.75 729 ALA A N 1
ATOM 569 C CA . ALA A 1 94 ? -11.228 0.799 22.703 1.00 73.26 729 ALA A CA 1
ATOM 570 C C . ALA A 1 94 ? -10.940 2.294 22.506 1.00 74.48 729 ALA A C 1
ATOM 571 O O . ALA A 1 94 ? -11.654 3.138 23.054 1.00 78.47 729 ALA A O 1
ATOM 573 N N . ASN A 1 95 ? -9.905 2.615 21.727 1.00 72.84 730 ASN A N 1
ATOM 574 C CA . ASN A 1 95 ? -9.459 4.000 21.540 1.00 79.72 730 ASN A CA 1
ATOM 575 C C . ASN A 1 95 ? -10.344 4.785 20.571 1.00 89.94 730 ASN A C 1
ATOM 576 O O . ASN A 1 95 ? -11.045 5.711 20.981 1.00 94.58 730 ASN A O 1
ATOM 581 N N . SER A 1 96 ? -10.315 4.410 19.291 1.00 102.16 731 SER A N 1
ATOM 582 C CA . SER A 1 96 ? -11.021 5.162 18.247 1.00 108.52 731 SER A CA 1
ATOM 583 C C . SER A 1 96 ? -12.488 4.737 18.151 1.00 106.25 731 SER A C 1
ATOM 584 O O . SER A 1 96 ? -12.907 4.113 17.174 1.00 106.37 731 SER A O 1
ATOM 587 N N . GLY B 1 27 ? -23.406 -12.616 -12.056 1.00 72.29 662 GLY B N 1
ATOM 588 C CA . GLY B 1 27 ? -23.326 -13.950 -11.367 1.00 74.88 662 GLY B CA 1
ATOM 589 C C . GLY B 1 27 ? -21.923 -14.256 -10.873 1.00 65.84 662 GLY B C 1
ATOM 590 O O . GLY B 1 27 ? -21.201 -15.048 -11.486 1.00 51.84 662 GLY B O 1
ATOM 591 N N . LYS B 1 28 ? -21.548 -13.629 -9.757 1.00 60.72 663 LYS B N 1
ATOM 592 C CA . LYS B 1 28 ? -20.200 -13.758 -9.193 1.00 58.89 663 LYS B CA 1
ATOM 593 C C . LYS B 1 28 ? -20.222 -13.823 -7.668 1.00 53.56 663 LYS B C 1
ATOM 594 O O . LYS B 1 28 ? -21.189 -13.407 -7.030 1.00 55.16 663 LYS B O 1
ATOM 600 N N . ILE B 1 29 ? -19.133 -14.336 -7.099 1.00 51.25 664 ILE B N 1
ATOM 601 C CA . ILE B 1 29 ? -19.011 -14.524 -5.654 1.00 45.90 664 ILE B CA 1
ATOM 602 C C . ILE B 1 29 ? -19.248 -13.211 -4.923 1.00 48.77 664 ILE B C 1
ATOM 603 O O . ILE B 1 29 ? -20.039 -13.160 -3.980 1.00 54.45 664 ILE B O 1
ATOM 608 N N . CYS B 1 30 ? -18.558 -12.158 -5.362 1.00 47.06 665 CYS B N 1
ATOM 609 C CA . CYS B 1 30 ? -18.746 -10.818 -4.808 1.00 47.31 665 CYS B CA 1
ATOM 610 C C . CYS B 1 30 ? -19.759 -10.043 -5.656 1.00 47.93 665 CYS B C 1
ATOM 611 O O . CYS B 1 30 ? -19.830 -10.234 -6.869 1.00 40.66 665 CYS B O 1
ATOM 614 N N . LYS B 1 31 ? -20.555 -9.194 -5.005 1.00 50.70 666 LYS B N 1
ATOM 615 C CA . LYS B 1 31 ? -21.543 -8.354 -5.696 1.00 52.18 666 LYS B CA 1
ATOM 616 C C . LYS B 1 31 ? -20.980 -6.973 -6.008 1.00 53.82 666 LYS B C 1
ATOM 617 O O . LYS B 1 31 ? -21.571 -6.219 -6.784 1.00 55.50 666 LYS B O 1
ATOM 623 N N . LYS B 1 32 ? -19.846 -6.639 -5.395 1.00 41.27 667 LYS B N 1
ATOM 624 C CA . LYS B 1 32 ? -19.254 -5.320 -5.549 1.00 33.09 667 LYS B CA 1
ATOM 625 C C . LYS B 1 32 ? -18.327 -5.293 -6.765 1.00 33.07 667 LYS B C 1
ATOM 626 O O . LYS B 1 32 ? -17.618 -6.266 -7.030 1.00 37.24 667 LYS B O 1
ATOM 632 N N . THR B 1 33 ? -18.337 -4.186 -7.506 1.00 27.19 668 THR B N 1
ATOM 633 C CA . THR B 1 33 ? -17.419 -4.025 -8.629 1.00 26.06 668 THR B CA 1
ATOM 634 C C . THR B 1 33 ? -16.043 -3.633 -8.098 1.00 25.69 668 THR B C 1
ATOM 635 O O . THR B 1 33 ? -15.933 -3.172 -6.959 1.00 23.57 668 THR B O 1
ATOM 639 N N . PRO B 1 34 ? -14.988 -3.818 -8.918 1.00 27.70 669 PRO B N 1
ATOM 640 C CA . PRO B 1 34 ? -13.651 -3.367 -8.547 1.00 25.84 669 PRO B CA 1
ATOM 641 C C . PRO B 1 34 ? -13.583 -1.878 -8.219 1.00 26.33 669 PRO B C 1
ATOM 642 O O . PRO B 1 34 ? -12.877 -1.489 -7.295 1.00 39.85 669 PRO B O 1
ATOM 646 N N . GLU B 1 35 ? -14.319 -1.059 -8.963 1.00 29.85 670 GLU B N 1
ATOM 647 C CA . GLU B 1 35 ? -14.403 0.376 -8.690 1.00 28.53 670 GLU B CA 1
ATOM 648 C C . GLU B 1 35 ? -14.900 0.616 -7.263 1.00 25.22 670 GLU B C 1
ATOM 649 O O . GLU B 1 35 ? -14.255 1.323 -6.486 1.00 26.62 670 GLU B O 1
ATOM 655 N N . GLN B 1 36 ? -16.029 -0.004 -6.926 1.00 25.62 671 GLN B N 1
ATOM 656 C CA . GLN B 1 36 ? -16.624 0.101 -5.587 1.00 20.31 671 GLN B CA 1
ATOM 657 C C . GLN B 1 36 ? -15.711 -0.442 -4.500 1.00 21.54 671 GLN B C 1
ATOM 658 O O . GLN B 1 36 ? -15.564 0.167 -3.444 1.00 21.52 671 GLN B O 1
ATOM 664 N N . LEU B 1 37 ? -15.089 -1.589 -4.756 1.00 30.44 672 LEU B N 1
ATOM 665 C CA . LEU B 1 37 ? -14.146 -2.171 -3.797 1.00 26.48 672 LEU B CA 1
ATOM 666 C C . LEU B 1 37 ? -12.975 -1.238 -3.513 1.00 26.56 672 LEU B C 1
ATOM 667 O O . LEU B 1 37 ? -12.592 -1.048 -2.356 1.00 25.53 672 LEU B O 1
ATOM 672 N N . HIS B 1 38 ? -12.419 -0.650 -4.569 1.00 27.10 673 HIS B N 1
ATOM 673 C CA . HIS B 1 38 ? -11.298 0.284 -4.432 1.00 27.42 673 HIS B CA 1
ATOM 674 C C . HIS B 1 38 ? -11.679 1.486 -3.561 1.00 27.36 673 HIS B C 1
ATOM 675 O O . HIS B 1 38 ? -10.855 1.980 -2.790 1.00 31.73 673 HIS B O 1
ATOM 682 N N . MET B 1 39 ? -12.926 1.939 -3.667 1.00 27.74 674 MET B N 1
ATOM 683 C CA . MET B 1 39 ? -13.394 3.089 -2.879 1.00 28.53 674 MET B CA 1
ATOM 684 C C . MET B 1 39 ? -13.492 2.757 -1.395 1.00 26.72 674 MET B C 1
ATOM 685 O O . MET B 1 39 ? -13.113 3.565 -0.546 1.00 27.28 674 MET B O 1
ATOM 690 N N . LEU B 1 40 ? -14.014 1.570 -1.098 1.00 23.64 675 LEU B N 1
ATOM 691 C CA . LEU B 1 40 ? -14.133 1.082 0.276 1.00 22.06 675 LEU B CA 1
ATOM 692 C C . LEU B 1 40 ? -12.771 0.907 0.961 1.00 20.88 675 LEU B C 1
ATOM 693 O O . LEU B 1 40 ? -12.625 1.233 2.141 1.00 25.30 675 LEU B O 1
ATOM 698 N N . LYS B 1 41 ? -11.785 0.389 0.226 1.00 21.58 676 LYS B N 1
ATOM 699 C CA . LYS B 1 41 ? -10.414 0.266 0.739 1.00 23.70 676 LYS B CA 1
ATOM 700 C C . LYS B 1 41 ? -9.838 1.626 1.153 1.00 27.37 676 LYS B C 1
ATOM 701 O O . LYS B 1 41 ? -9.225 1.750 2.217 1.00 34.45 676 LYS B O 1
ATOM 707 N N . SER B 1 42 ? -10.037 2.637 0.311 1.00 25.25 677 SER B N 1
ATOM 708 C CA . SER B 1 42 ? -9.596 3.997 0.616 1.00 28.63 677 SER B CA 1
ATOM 709 C C . SER B 1 42 ? -10.294 4.537 1.860 1.00 27.63 677 SER B C 1
ATOM 710 O O . SER B 1 42 ? -9.688 5.245 2.662 1.00 26.48 677 SER B O 1
ATOM 713 N N . ALA B 1 43 ? -11.571 4.199 2.010 1.00 24.30 678 ALA B N 1
ATOM 714 C CA . ALA B 1 43 ? -12.368 4.670 3.133 1.00 24.68 678 ALA B CA 1
ATOM 715 C C . ALA B 1 43 ? -11.937 3.970 4.412 1.00 29.63 678 ALA B C 1
ATOM 716 O O . ALA B 1 43 ? -11.867 4.593 5.476 1.00 31.90 678 ALA B O 1
ATOM 718 N N . PHE B 1 44 ? -11.638 2.677 4.300 1.00 26.06 679 PHE B N 1
ATOM 719 C CA . PHE B 1 44 ? -11.272 1.873 5.459 1.00 24.60 679 PHE B CA 1
ATOM 720 C C . PHE B 1 44 ? -9.951 2.312 6.084 1.00 23.54 679 PHE B C 1
ATOM 721 O O . PHE B 1 44 ? -9.807 2.284 7.305 1.00 24.43 679 PHE B O 1
ATOM 729 N N . VAL B 1 45 ? -8.994 2.707 5.246 1.00 25.80 680 VAL B N 1
ATOM 730 C CA . VAL B 1 45 ? -7.677 3.155 5.720 1.00 25.42 680 VAL B CA 1
ATOM 731 C C . VAL B 1 45 ? -7.803 4.407 6.578 1.00 29.22 680 VAL B C 1
ATOM 732 O O . VAL B 1 45 ? -7.158 4.525 7.618 1.00 26.55 680 VAL B O 1
ATOM 736 N N . ARG B 1 46 ? -8.654 5.327 6.137 1.00 31.19 681 ARG B N 1
ATOM 737 C CA . ARG B 1 46 ? -8.873 6.586 6.845 1.00 39.88 681 ARG B CA 1
ATOM 738 C C . ARG B 1 46 ? -9.521 6.357 8.214 1.00 35.21 681 ARG B C 1
ATOM 739 O O . ARG B 1 46 ? -9.102 6.942 9.210 1.00 33.52 681 ARG B O 1
ATOM 747 N N . THR B 1 47 ? -10.543 5.510 8.254 1.00 28.80 682 THR B N 1
ATOM 748 C CA . THR B 1 47 ? -11.172 5.143 9.515 1.00 30.56 682 THR B CA 1
ATOM 749 C C . THR B 1 47 ? -11.729 3.727 9.476 1.00 26.73 682 THR B C 1
ATOM 750 O O . THR B 1 47 ? -12.328 3.301 8.494 1.00 29.42 682 THR B O 1
ATOM 754 N N . GLN B 1 48 ? -11.534 3.009 10.570 1.00 26.24 683 GLN B N 1
ATOM 755 C CA . GLN B 1 48 ? -12.001 1.639 10.679 1.00 26.88 683 GLN B CA 1
ATOM 756 C C . GLN B 1 48 ? -13.451 1.582 11.170 1.00 26.22 683 GLN B C 1
ATOM 757 O O . GLN B 1 48 ? -14.130 0.571 10.995 1.00 27.80 683 GLN B O 1
ATOM 763 N N . TRP B 1 49 ? -13.916 2.683 11.762 1.00 27.81 684 TRP B N 1
ATOM 764 C CA . TRP B 1 49 ? -15.251 2.782 12.347 1.00 25.08 684 TRP B CA 1
ATOM 765 C C . TRP B 1 49 ? -15.934 4.061 11.879 1.00 32.74 684 TRP B C 1
ATOM 766 O O . TRP B 1 49 ? -15.910 5.073 12.585 1.00 35.89 684 TRP B O 1
ATOM 777 N N . PRO B 1 50 ? -16.542 4.027 10.682 1.00 27.03 685 PRO B N 1
ATOM 778 C CA . PRO B 1 50 ? -17.172 5.225 10.136 1.00 23.96 685 PRO B CA 1
ATOM 779 C C . PRO B 1 50 ? -18.411 5.650 10.924 1.00 27.84 685 PRO B C 1
ATOM 780 O O . PRO B 1 50 ? -19.186 4.806 11.379 1.00 27.27 685 PRO B O 1
ATOM 784 N N . SER B 1 51 ? -18.594 6.957 11.068 1.00 27.77 686 SER B N 1
ATOM 785 C CA . SER B 1 51 ? -19.773 7.492 11.723 1.00 27.65 686 SER B CA 1
ATOM 786 C C . SER B 1 51 ? -21.013 7.162 10.882 1.00 27.10 686 SER B C 1
ATOM 787 O O . SER B 1 51 ? -20.894 6.762 9.719 1.00 22.80 686 SER B O 1
ATOM 790 N N . PRO B 1 52 ? -22.209 7.294 11.475 1.00 26.07 687 PRO B N 1
ATOM 791 C CA . PRO B 1 52 ? -23.415 7.106 10.687 1.00 26.74 687 PRO B CA 1
ATOM 792 C C . PRO B 1 52 ? -23.480 8.052 9.472 1.00 29.54 687 PRO B C 1
ATOM 793 O O . PRO B 1 52 ? -23.986 7.666 8.410 1.00 24.74 687 PRO B O 1
ATOM 797 N N . GLU B 1 53 ? -22.964 9.270 9.628 1.00 27.65 688 GLU B N 1
ATOM 798 C CA . GLU B 1 53 ? -22.937 10.237 8.530 1.00 29.51 688 GLU B CA 1
ATOM 799 C C . GLU B 1 53 ? -21.945 9.849 7.432 1.00 28.08 688 GLU B C 1
ATOM 800 O O . GLU B 1 53 ? -22.228 10.035 6.248 1.00 26.94 688 GLU B O 1
ATOM 806 N N . GLU B 1 54 ? -20.786 9.322 7.823 1.00 27.73 689 GLU B N 1
ATOM 807 C CA . GLU B 1 54 ? -19.798 8.838 6.848 1.00 27.55 689 GLU B CA 1
ATOM 808 C C . GLU B 1 54 ? -20.328 7.657 6.033 1.00 23.96 689 GLU B C 1
ATOM 809 O O . GLU B 1 54 ? -20.046 7.546 4.837 1.00 26.62 689 GLU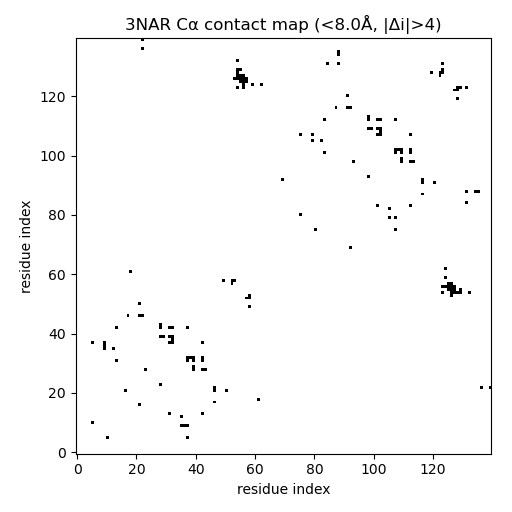 B O 1
ATOM 815 N N . TYR B 1 55 ? -21.104 6.784 6.669 1.00 20.47 690 TYR B N 1
ATOM 816 C CA . TYR B 1 55 ? -21.710 5.659 5.956 1.00 23.06 690 TYR B CA 1
ATOM 817 C C . TYR B 1 55 ? -22.685 6.155 4.887 1.00 26.00 690 TYR B C 1
ATOM 818 O O . TYR B 1 55 ? -22.674 5.659 3.7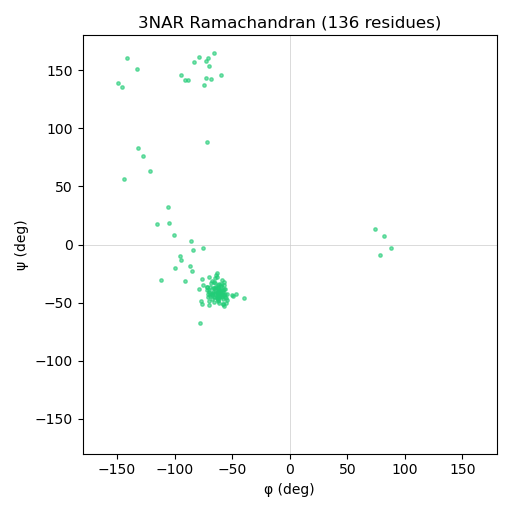60 1.00 28.01 690 TYR B O 1
ATOM 827 N N . ASP B 1 56 ? -23.517 7.136 5.235 1.00 30.28 691 ASP B N 1
ATOM 828 C CA . ASP B 1 56 ? -24.441 7.733 4.266 1.00 30.68 691 ASP B CA 1
ATOM 829 C C . ASP B 1 56 ? -23.688 8.263 3.042 1.00 32.83 691 ASP B C 1
ATOM 830 O O . ASP B 1 56 ? -24.089 8.012 1.903 1.00 41.25 691 ASP B O 1
ATOM 835 N N . LYS B 1 57 ? -22.594 8.982 3.281 1.00 30.84 692 LYS B N 1
ATOM 836 C CA . LYS B 1 57 ? -21.767 9.516 2.197 1.00 35.00 692 LYS B CA 1
ATOM 837 C C . LYS B 1 57 ? -21.182 8.405 1.323 1.00 32.87 692 LYS B C 1
ATOM 838 O O . LYS B 1 57 ? -21.201 8.504 0.096 1.00 35.17 692 LYS B O 1
ATOM 844 N N . LEU B 1 58 ? -20.656 7.360 1.957 1.00 30.09 693 LEU B N 1
ATOM 845 C CA . LEU B 1 58 ? -20.085 6.224 1.229 1.00 24.15 693 LEU B CA 1
ATOM 846 C C . LEU B 1 58 ? -21.131 5.530 0.351 1.00 21.88 693 LEU B C 1
ATOM 847 O O . LEU B 1 58 ? -20.829 5.116 -0.764 1.00 23.94 693 LEU B O 1
ATOM 852 N N . ALA B 1 59 ? -22.356 5.413 0.854 1.00 22.55 694 ALA B N 1
ATOM 853 C CA . ALA B 1 59 ? -23.456 4.834 0.078 1.00 24.65 694 ALA B CA 1
ATOM 854 C C . ALA B 1 59 ? -23.755 5.673 -1.174 1.00 26.96 694 ALA B C 1
ATOM 855 O O . ALA B 1 59 ? -23.902 5.130 -2.269 1.00 21.79 694 ALA B O 1
ATOM 857 N N . LYS B 1 60 ? -23.838 6.991 -1.003 1.00 32.12 695 LYS B N 1
ATOM 858 C CA . LYS B 1 60 ? -24.045 7.908 -2.129 1.00 39.37 695 LYS B CA 1
ATOM 859 C C . LYS B 1 60 ? -22.915 7.815 -3.141 1.00 40.48 695 LYS B C 1
ATOM 860 O O . LYS B 1 60 ? -23.159 7.810 -4.345 1.00 47.39 695 LYS B O 1
ATOM 866 N N . GLU B 1 61 ? -21.682 7.748 -2.643 1.00 41.31 696 GLU B N 1
ATOM 867 C CA . GLU B 1 61 ? -20.492 7.802 -3.501 1.00 46.49 696 GLU B CA 1
ATOM 868 C C . GLU B 1 61 ? -20.212 6.498 -4.247 1.00 41.05 696 GLU B C 1
ATOM 869 O O . GLU B 1 61 ? -19.639 6.520 -5.337 1.00 34.89 696 GLU B O 1
ATOM 875 N N . SER B 1 62 ? -20.601 5.370 -3.656 1.00 32.51 697 SER B N 1
ATOM 876 C CA . SER B 1 62 ? -20.327 4.060 -4.245 1.00 28.90 697 SER B CA 1
ATOM 877 C C . SER B 1 62 ? -21.519 3.461 -4.999 1.00 24.79 697 SER B C 1
ATOM 878 O O . SER B 1 62 ? -21.344 2.564 -5.830 1.00 18.05 697 SER B O 1
ATOM 881 N N . GLY B 1 63 ? -22.723 3.943 -4.702 1.00 24.21 698 GLY B N 1
ATOM 882 C CA . GLY B 1 63 ? -23.948 3.342 -5.223 1.00 26.45 698 GLY B CA 1
ATOM 883 C C . GLY B 1 63 ? -24.355 2.071 -4.488 1.00 27.13 698 GLY B C 1
ATOM 884 O O . GLY B 1 63 ? -25.447 1.558 -4.710 1.00 24.50 698 GLY B O 1
ATOM 885 N N . LEU B 1 64 ? -23.480 1.564 -3.614 1.00 24.01 699 LEU B N 1
ATOM 886 C CA . LEU B 1 64 ? -23.773 0.392 -2.793 1.00 23.00 699 LEU B CA 1
ATOM 887 C C . LEU B 1 64 ? -24.822 0.726 -1.744 1.00 23.75 699 LEU B C 1
ATOM 888 O O . LEU B 1 64 ? -24.939 1.876 -1.326 1.00 32.33 699 LEU B O 1
ATOM 893 N N . ALA B 1 65 ? -25.571 -0.285 -1.311 1.00 22.01 700 ALA B N 1
ATOM 894 C CA . ALA B 1 65 ? -26.528 -0.111 -0.224 1.00 22.36 700 ALA B CA 1
ATOM 895 C C . ALA B 1 65 ? -25.792 -0.018 1.116 1.00 24.39 700 ALA B C 1
ATOM 896 O O . ALA B 1 65 ? -24.849 -0.769 1.385 1.00 22.83 700 ALA B O 1
ATOM 898 N N . ARG B 1 66 ? -26.245 0.914 1.946 1.00 24.76 701 ARG B N 1
ATOM 899 C CA . ARG B 1 66 ? -25.635 1.199 3.238 1.00 26.26 701 ARG B CA 1
ATOM 900 C C . ARG B 1 66 ? -25.384 -0.041 4.109 1.00 23.11 701 ARG B C 1
ATOM 901 O O . ARG B 1 66 ? -24.314 -0.172 4.701 1.00 30.54 701 ARG B O 1
ATOM 909 N N . THR B 1 67 ? -26.361 -0.943 4.190 1.00 25.38 702 THR B N 1
ATOM 910 C CA . THR B 1 67 ? -26.235 -2.144 5.038 1.00 27.27 702 THR B CA 1
ATOM 911 C C . THR B 1 67 ? -25.129 -3.089 4.554 1.00 27.63 702 THR B C 1
ATOM 912 O O . THR B 1 67 ? -24.538 -3.816 5.351 1.00 33.79 702 THR B O 1
ATOM 916 N N . ASP B 1 68 ? -24.854 -3.076 3.252 1.00 26.55 703 ASP B N 1
ATOM 917 C CA . ASP B 1 68 ? -23.754 -3.851 2.689 1.00 25.97 703 ASP B CA 1
ATOM 918 C C . ASP B 1 68 ? -22.403 -3.209 2.994 1.00 25.16 703 ASP B C 1
ATOM 919 O O . ASP B 1 68 ? -21.417 -3.918 3.187 1.00 26.88 703 ASP B O 1
ATOM 924 N N . ILE B 1 69 ? -22.351 -1.877 3.031 1.00 18.95 704 ILE B N 1
ATOM 925 C CA . ILE B 1 69 ? -21.106 -1.185 3.360 1.00 18.27 704 ILE B CA 1
ATOM 926 C C . ILE B 1 69 ? -20.773 -1.416 4.826 1.00 19.40 704 ILE B C 1
ATOM 927 O O . ILE B 1 69 ? -19.624 -1.698 5.168 1.00 15.35 704 ILE B O 1
ATOM 932 N N . VAL B 1 70 ? -21.789 -1.295 5.680 1.00 19.24 705 VAL B N 1
ATOM 933 C CA . VAL B 1 70 ? -21.636 -1.529 7.110 1.00 21.36 705 VAL B CA 1
ATOM 934 C C . VAL B 1 70 ? -21.143 -2.949 7.367 1.00 21.78 705 VAL B C 1
ATOM 935 O O . VAL B 1 70 ? -20.259 -3.161 8.199 1.00 26.40 705 VAL B O 1
ATOM 939 N N . SER B 1 71 ? -21.695 -3.915 6.636 1.00 22.61 706 SER B N 1
ATOM 940 C CA . SER B 1 71 ? -21.289 -5.312 6.788 1.00 24.89 706 SER B CA 1
ATOM 941 C C . SER B 1 71 ? -19.875 -5.559 6.274 1.00 25.95 706 SER B C 1
ATOM 942 O O . SER B 1 71 ? -19.133 -6.361 6.843 1.00 32.57 706 SER B O 1
ATOM 945 N N . TRP B 1 72 ? -19.506 -4.878 5.195 1.00 23.88 707 TRP B N 1
ATOM 946 C CA . TRP B 1 72 ? -18.162 -5.004 4.640 1.00 20.05 707 TRP B CA 1
ATOM 947 C C . TRP B 1 72 ? -17.115 -4.540 5.655 1.00 20.60 707 TRP B C 1
ATOM 948 O O . TRP B 1 72 ? -16.065 -5.162 5.800 1.00 19.87 707 TRP B O 1
ATOM 959 N N . PHE B 1 73 ? -17.408 -3.450 6.358 1.00 21.02 708 PHE B N 1
ATOM 960 C CA . PHE B 1 73 ? -16.480 -2.910 7.357 1.00 18.01 708 PHE B CA 1
ATOM 961 C C . PHE B 1 73 ? -16.248 -3.903 8.487 1.00 21.71 708 PHE B C 1
ATOM 962 O O . PHE B 1 73 ? -15.147 -3.990 9.012 1.00 19.62 708 PHE B O 1
ATOM 970 N N . GLY B 1 74 ? -17.288 -4.657 8.845 1.00 24.35 709 GLY B N 1
ATOM 971 C CA . GLY B 1 74 ? -17.180 -5.696 9.865 1.00 19.14 709 GLY B CA 1
ATOM 972 C C . GLY B 1 74 ? -16.382 -6.893 9.384 1.00 21.33 709 GLY B C 1
ATOM 973 O O . GLY B 1 74 ? -15.554 -7.439 10.119 1.00 22.74 709 GLY B O 1
ATOM 974 N N . ASP B 1 75 ? -16.634 -7.308 8.146 1.00 20.96 710 ASP B N 1
ATOM 975 C CA . ASP B 1 75 ? -15.882 -8.403 7.535 1.00 18.70 710 ASP B CA 1
ATOM 976 C C . ASP B 1 75 ? -14.413 -8.049 7.409 1.00 17.96 710 ASP B C 1
ATOM 977 O O . ASP B 1 75 ? -13.543 -8.869 7.704 1.00 21.79 710 ASP B O 1
ATOM 982 N N . THR B 1 76 ? -14.151 -6.816 6.981 1.00 15.58 711 THR B N 1
ATOM 983 C CA . THR B 1 76 ? -12.801 -6.329 6.776 1.00 13.18 711 THR B CA 1
ATOM 984 C C . THR B 1 76 ? -12.067 -6.205 8.105 1.00 16.38 711 THR B C 1
ATOM 985 O O . THR B 1 76 ? -10.925 -6.659 8.220 1.00 23.75 711 THR B O 1
ATOM 989 N N . ARG B 1 77 ? -12.717 -5.614 9.111 1.00 15.80 712 ARG B N 1
ATOM 990 C CA . ARG B 1 77 ? -12.123 -5.520 10.457 1.00 14.18 712 ARG B CA 1
ATOM 991 C C . ARG B 1 77 ? -11.752 -6.897 10.987 1.00 15.05 712 ARG B C 1
ATOM 992 O O . ARG B 1 77 ? -10.690 -7.076 11.567 1.00 13.36 712 ARG B O 1
ATOM 1000 N N . TYR B 1 78 ? -12.647 -7.862 10.782 1.00 16.73 713 TYR B N 1
ATOM 1001 C CA . TYR B 1 78 ? -12.448 -9.219 11.247 1.00 16.17 713 TYR B CA 1
ATOM 1002 C C . TYR B 1 78 ? -11.261 -9.866 10.545 1.00 18.15 713 TYR B C 1
ATOM 1003 O O . TYR B 1 78 ? -10.431 -10.503 11.189 1.00 26.16 713 TYR B O 1
ATOM 1012 N N . ALA B 1 79 ? -11.171 -9.707 9.229 1.00 17.95 714 ALA B N 1
ATOM 1013 C CA . ALA B 1 79 ? -10.044 -10.278 8.486 1.00 17.35 714 ALA B CA 1
ATOM 1014 C C . ALA B 1 79 ? -8.721 -9.674 8.957 1.00 21.27 714 ALA B C 1
ATOM 1015 O O . ALA B 1 79 ? -7.698 -10.371 8.985 1.00 21.87 714 ALA B O 1
ATOM 1017 N N . TRP B 1 80 ? -8.749 -8.394 9.342 1.00 21.01 715 TRP B N 1
ATOM 1018 C CA . TRP B 1 80 ? -7.552 -7.697 9.842 1.00 23.32 715 TRP B CA 1
ATOM 1019 C C . TRP B 1 80 ? -7.075 -8.228 11.186 1.00 20.72 715 TRP B C 1
ATOM 1020 O O . TRP B 1 80 ? -5.882 -8.416 11.387 1.00 25.80 715 TRP B O 1
ATOM 1031 N N . LYS B 1 81 ? -8.002 -8.460 12.109 1.00 26.63 716 LYS B N 1
ATOM 1032 C CA . LYS B 1 81 ? -7.645 -9.055 13.400 1.00 30.90 716 LYS B CA 1
ATOM 1033 C C . LYS B 1 81 ? -7.079 -10.467 13.230 1.00 32.49 716 LYS B C 1
ATOM 1034 O O . LYS B 1 81 ? -6.303 -10.940 14.063 1.00 34.93 716 LYS B O 1
ATOM 1040 N N . ASN B 1 82 ? -7.450 -11.121 12.134 1.00 27.57 717 ASN B N 1
ATOM 1041 C CA . ASN B 1 82 ? -7.048 -12.499 11.874 1.00 27.13 717 ASN B CA 1
ATOM 1042 C C . ASN B 1 82 ? -5.884 -12.690 10.909 1.00 28.84 717 ASN B C 1
ATOM 1043 O O . ASN B 1 82 ? -5.591 -13.822 10.528 1.00 23.02 717 ASN B O 1
ATOM 1048 N N . GLY B 1 83 ? -5.226 -11.602 10.509 1.00 28.73 718 GLY B N 1
ATOM 1049 C CA . GLY B 1 83 ? -4.064 -11.693 9.619 1.00 23.74 718 GLY B CA 1
ATOM 1050 C C . GLY B 1 83 ? -4.363 -11.823 8.133 1.00 24.22 718 GLY B C 1
ATOM 1051 O O . GLY B 1 83 ? -3.439 -11.993 7.343 1.00 23.26 718 GLY B O 1
ATOM 1052 N N . ASN B 1 84 ? -5.635 -11.697 7.743 1.00 26.46 719 ASN B N 1
ATOM 1053 C CA . ASN B 1 84 ? -6.071 -11.941 6.357 1.00 23.96 719 ASN B CA 1
ATOM 1054 C C . ASN B 1 84 ? -6.392 -10.667 5.566 1.00 25.18 719 ASN B C 1
ATOM 1055 O O . ASN B 1 84 ? -7.256 -10.681 4.689 1.00 29.94 719 ASN B O 1
ATOM 1060 N N . LEU B 1 85 ? -5.698 -9.574 5.857 1.00 24.68 720 LEU B N 1
ATOM 1061 C CA . LEU B 1 85 ? -5.973 -8.299 5.192 1.00 22.53 720 LEU B CA 1
ATOM 1062 C C . LEU B 1 85 ? -4.662 -7.541 4.969 1.00 31.29 720 LEU B C 1
ATOM 1063 O O . LEU B 1 85 ? -4.493 -6.396 5.406 1.00 27.46 720 LEU B O 1
ATOM 1068 N N . LYS B 1 86 ? -3.736 -8.197 4.277 1.00 29.20 721 LYS B N 1
ATOM 1069 C CA . LYS B 1 86 ? -2.395 -7.650 4.081 1.00 28.79 721 LYS B CA 1
ATOM 1070 C C . LYS B 1 86 ? -2.360 -6.349 3.282 1.00 27.91 721 LYS B C 1
ATOM 1071 O O . LYS B 1 86 ? -1.452 -5.549 3.483 1.00 33.20 721 LYS B O 1
ATOM 1077 N N . TRP B 1 87 ? -3.332 -6.118 2.398 1.00 24.38 722 TRP B N 1
ATOM 1078 C CA . TRP B 1 87 ? -3.360 -4.859 1.643 1.00 21.37 722 TRP B CA 1
ATOM 1079 C C . TRP B 1 87 ? -3.460 -3.681 2.607 1.00 22.45 722 TRP B C 1
ATOM 1080 O O . TRP B 1 87 ? -2.884 -2.620 2.377 1.00 21.76 722 TRP B O 1
ATOM 1091 N N . TYR B 1 88 ? -4.189 -3.874 3.697 1.00 20.49 723 TYR B N 1
ATOM 1092 C CA . TYR B 1 88 ? -4.321 -2.836 4.704 1.00 20.25 723 TYR B CA 1
ATOM 1093 C C . TYR B 1 88 ? -2.973 -2.455 5.315 1.00 20.01 723 TYR B C 1
ATOM 1094 O O . TYR B 1 88 ? -2.700 -1.281 5.524 1.00 20.89 723 TYR B O 1
ATOM 1103 N N . TYR B 1 89 ? -2.131 -3.450 5.592 1.00 22.96 724 TYR B N 1
ATOM 1104 C CA . TYR B 1 89 ? -0.802 -3.193 6.137 1.00 19.49 724 TYR B CA 1
ATOM 1105 C C . TYR B 1 89 ? 0.043 -2.352 5.181 1.00 22.56 724 TYR B C 1
ATOM 1106 O O . TYR B 1 89 ? 0.626 -1.344 5.581 1.00 22.68 724 TYR B O 1
ATOM 1115 N N . TYR B 1 90 ? 0.099 -2.772 3.920 1.00 20.83 725 TYR B N 1
ATOM 1116 C CA . TYR B 1 90 ? 0.888 -2.070 2.915 1.00 22.68 725 TYR B CA 1
ATOM 1117 C C . TYR B 1 90 ? 0.360 -0.654 2.615 1.00 21.76 725 TYR B C 1
ATOM 1118 O O . TYR B 1 90 ? 1.136 0.244 2.313 1.00 28.58 725 TYR B O 1
ATOM 1127 N N . TYR B 1 91 ? -0.950 -0.451 2.713 1.00 24.46 726 TYR B N 1
ATOM 1128 C CA . TYR B 1 91 ? -1.530 0.889 2.602 1.00 24.92 726 TYR B CA 1
ATOM 1129 C C . TYR B 1 91 ? -0.941 1.817 3.662 1.00 25.12 726 TYR B C 1
ATOM 1130 O O . TYR B 1 91 ? -0.482 2.910 3.350 1.00 24.55 726 TYR B O 1
ATOM 1139 N N . GLN B 1 92 ? -0.971 1.372 4.916 1.00 25.02 727 GLN B N 1
ATOM 1140 C CA . GLN B 1 92 ? -0.381 2.122 6.029 1.00 24.04 727 GLN B CA 1
ATOM 1141 C C . GLN B 1 92 ? 1.116 2.359 5.855 1.00 23.75 727 GLN B C 1
ATOM 1142 O O . GLN B 1 92 ? 1.628 3.392 6.280 1.00 30.27 727 GLN B O 1
ATOM 1148 N N . SER B 1 93 ? 1.808 1.398 5.242 1.00 24.47 728 SER B N 1
ATOM 1149 C CA . SER B 1 93 ? 3.245 1.497 4.968 1.00 24.08 728 SER B CA 1
ATOM 1150 C C . SER B 1 93 ? 3.547 2.571 3.933 1.00 27.94 728 SER B C 1
ATOM 1151 O O . SER B 1 93 ? 4.507 3.330 4.084 1.00 33.21 728 SER B O 1
ATOM 1154 N N . ALA B 1 94 ? 2.734 2.618 2.879 1.00 25.43 729 ALA B N 1
ATOM 1155 C CA . ALA B 1 94 ? 2.858 3.642 1.836 1.00 24.50 729 ALA B CA 1
ATOM 1156 C C . ALA B 1 94 ? 2.573 5.045 2.370 1.00 25.34 729 ALA B C 1
ATOM 1157 O O . ALA B 1 94 ? 3.223 6.016 1.972 1.00 23.38 729 ALA B O 1
ATOM 1159 N N . ASN B 1 95 ? 1.606 5.141 3.280 1.00 26.57 730 ASN B N 1
ATOM 1160 C CA . ASN B 1 95 ? 1.207 6.426 3.856 1.00 31.02 730 ASN B CA 1
ATOM 1161 C C . ASN B 1 95 ? 2.052 6.861 5.066 1.00 34.33 730 ASN B C 1
ATOM 1162 O O . ASN B 1 95 ? 1.781 7.900 5.668 1.00 31.63 730 ASN B O 1
ATOM 1167 N N . SER B 1 96 ? 3.075 6.080 5.415 1.00 34.50 731 SER B N 1
ATOM 1168 C CA . SER B 1 96 ? 3.914 6.396 6.563 1.00 36.87 731 SER B CA 1
ATOM 1169 C C . SER B 1 96 ? 4.846 7.552 6.229 1.00 41.58 731 SER B C 1
ATOM 1170 O O . SER B 1 96 ? 4.940 8.514 6.987 1.00 51.37 731 SER B O 1
#

Nearest PDB structures (foldseek):
  3nar-assembly2_B  TM=9.657E-01  e=8.481E-11  Homo sapiens
  9ant-assembly1_A  TM=9.657E-01  e=1.104E-02  Drosophila melanogaster
  1p7j-assembly1_A  TM=9.164E-01  e=1.175E-02  Drosophila melanogaster
  2r5z-assembly1_A  TM=9.192E-01  e=1.418E-02  Drosophila melanogaster
  2l7m-assembly1_P  TM=8.659E-01  e=8.066E-03  Homo sapiens

Radius of gyration: 18.37 Å; Cα contacts (8 Å, |Δi|>4): 88; chains: 2; bounding box: 47×25×46 Å

GO terms:
  GO:0005634 nucleus (C, IDA)
  GO:0046982 protein heterodimerization activity (F, IDA)
  GO:0000122 negative regulation of transcription by RNA polymerase II (P, IDA)
  GO:0005515 protein binding (F, IPI)
  GO:0005654 nucleoplasm (C, IDA)
  GO:0003700 DNA-binding transcription factor activity (F, IDA)
  GO:0045892 negative regulation of DNA-templated transcription (P, IDA)

Solvent-accessible surface area: 9323 Å² total; per-residue (Å²): 114,176,174,95,139,23,63,103,128,30,62,126,68,0,59,53,16,0,37,217,44,26,57,11,46,103,137,78,20,76,128,21,18,180,105,15,66,24,60,92,104,53,0,56,64,24,0,28,99,9,41,138,19,0,38,38,4,99,10,104,76,12,5,164,99,33,56,91,104,102,119,164,186,55,187,42,64,112,132,30,44,113,63,1,52,50,15,0,34,209,46,22,115,12,46,99,143,76,20,69,118,26,21,182,99,12,66,22,60,90,103,64,0,57,66,32,0,26,97,7,32,149,22,1,55,76,10,109,15,86,61,10,17,115,64,31,41,87,109,97